Protein AF-G5GN24-F1 (afdb_monomer_lite)

Radius of gyration: 21.42 Å; chains: 1; bounding box: 50×27×65 Å

pLDDT: mean 87.38, std 12.27, range [50.84, 98.31]

Organism: NCBI:txid679201

Foldseek 3Di:
DDLVLLLQQLVCLVVVLFFPQSSCVSPVVDDPVQVCCLAPPPPLLSVQKHWPDPDPDDPVDDDDGDRGTGIHGDPNNVVSNVVSVVVVVVVVVVVVVVVVVVVVVVVVVVVVVD

Structure (mmCIF, N/CA/C/O backbone):
data_AF-G5GN24-F1
#
_entry.id   AF-G5GN24-F1
#
loop_
_atom_site.group_PDB
_atom_site.id
_atom_site.type_symbol
_atom_site.label_atom_id
_atom_site.label_alt_id
_atom_site.label_comp_id
_atom_site.label_asym_id
_atom_site.label_entity_id
_atom_site.label_seq_id
_atom_site.pdbx_PDB_ins_code
_atom_site.Cartn_x
_atom_site.Cartn_y
_atom_site.Cartn_z
_atom_site.occupancy
_atom_site.B_iso_or_equiv
_atom_site.auth_seq_id
_atom_site.auth_comp_id
_atom_site.auth_asym_id
_atom_site.auth_atom_id
_atom_site.pdbx_PDB_model_num
ATOM 1 N N . MET A 1 1 ? 11.277 7.747 0.312 1.00 88.19 1 MET A N 1
ATOM 2 C CA . MET A 1 1 ? 9.822 8.005 0.444 1.00 88.19 1 MET A CA 1
ATOM 3 C C . MET A 1 1 ? 9.474 8.157 1.919 1.00 88.19 1 MET A C 1
ATOM 5 O O . MET A 1 1 ? 10.054 7.433 2.717 1.00 88.19 1 MET A O 1
ATOM 9 N N . ASN A 1 2 ? 8.601 9.096 2.300 1.00 92.81 2 ASN A N 1
ATOM 10 C CA . ASN A 1 2 ? 8.255 9.301 3.715 1.00 92.81 2 ASN A CA 1
ATOM 11 C C . ASN A 1 2 ? 7.261 8.234 4.227 1.00 92.81 2 ASN A C 1
ATOM 13 O O . ASN A 1 2 ? 6.607 7.552 3.435 1.00 92.81 2 ASN A O 1
ATOM 17 N N . THR A 1 3 ? 7.142 8.101 5.551 1.00 93.31 3 THR A N 1
ATOM 18 C CA . THR A 1 3 ? 6.293 7.087 6.199 1.00 93.31 3 THR A CA 1
ATOM 19 C C . THR A 1 3 ? 4.816 7.217 5.831 1.00 93.31 3 THR A C 1
ATOM 21 O O . THR A 1 3 ? 4.172 6.212 5.555 1.00 93.31 3 THR A O 1
ATOM 24 N N . GLN A 1 4 ? 4.279 8.436 5.757 1.00 94.06 4 GLN A N 1
ATOM 25 C CA . GLN A 1 4 ? 2.870 8.660 5.422 1.00 94.06 4 GLN A CA 1
ATOM 26 C C . GLN A 1 4 ? 2.543 8.186 3.998 1.00 94.06 4 GLN A C 1
ATOM 28 O O . GLN A 1 4 ? 1.506 7.565 3.770 1.00 94.06 4 GLN A O 1
ATOM 33 N N . THR A 1 5 ? 3.436 8.436 3.039 1.00 96.06 5 THR A N 1
ATOM 34 C CA . THR A 1 5 ? 3.292 7.950 1.664 1.00 96.06 5 THR A CA 1
ATOM 35 C C . THR A 1 5 ? 3.401 6.425 1.610 1.00 96.06 5 THR A C 1
ATOM 37 O O . THR A 1 5 ? 2.591 5.805 0.926 1.00 96.06 5 THR A O 1
ATOM 40 N N . LYS A 1 6 ? 4.324 5.808 2.372 1.00 96.31 6 LYS A N 1
ATOM 41 C CA . LYS A 1 6 ? 4.413 4.339 2.506 1.00 96.31 6 LYS A CA 1
ATOM 42 C C . LYS A 1 6 ? 3.095 3.749 3.032 1.00 96.31 6 LYS A C 1
ATOM 44 O O . LYS A 1 6 ? 2.541 2.856 2.404 1.00 96.31 6 LYS A O 1
ATOM 49 N N . GLU A 1 7 ? 2.555 4.290 4.126 1.00 96.94 7 GLU A N 1
ATOM 50 C CA . GLU A 1 7 ? 1.284 3.850 4.729 1.00 96.94 7 GLU A CA 1
ATOM 51 C C . GLU A 1 7 ? 0.097 3.982 3.765 1.00 96.94 7 GLU A C 1
ATOM 53 O O . GLU A 1 7 ? -0.726 3.069 3.650 1.00 96.94 7 GLU A O 1
ATOM 58 N N . LYS A 1 8 ? 0.012 5.108 3.045 1.00 96.50 8 LYS A N 1
ATOM 59 C CA . LYS A 1 8 ? -1.030 5.349 2.041 1.00 96.50 8 LYS A CA 1
ATOM 60 C C . LYS A 1 8 ? -0.923 4.353 0.886 1.00 96.50 8 LYS A C 1
ATOM 62 O O . LYS A 1 8 ? -1.935 3.772 0.507 1.00 96.50 8 LYS A O 1
ATOM 67 N N . LEU A 1 9 ? 0.286 4.125 0.371 1.00 97.81 9 LEU A N 1
ATOM 68 C CA . LEU A 1 9 ? 0.550 3.178 -0.713 1.00 97.81 9 LEU A CA 1
ATOM 69 C C . LEU A 1 9 ? 0.119 1.757 -0.335 1.00 97.81 9 LEU A C 1
ATOM 71 O O . LEU A 1 9 ? -0.687 1.161 -1.047 1.00 97.81 9 LEU A O 1
ATOM 75 N N . VAL A 1 10 ? 0.581 1.236 0.809 1.00 98.06 10 VAL A N 1
ATOM 76 C CA . VAL A 1 10 ? 0.235 -0.139 1.217 1.00 98.06 10 VAL A CA 1
ATOM 77 C C . VAL A 1 10 ? -1.259 -0.295 1.507 1.00 98.06 10 VAL A C 1
ATOM 79 O O . VAL A 1 10 ? -1.839 -1.341 1.223 1.00 98.06 10 VAL A O 1
ATOM 82 N N . SER A 1 11 ? -1.911 0.758 2.011 1.00 97.69 11 SER A N 1
ATOM 83 C CA . SER A 1 11 ? -3.360 0.761 2.244 1.00 97.69 11 SER A CA 1
ATOM 84 C C . SER A 1 11 ? -4.159 0.721 0.939 1.00 97.69 11 SER A C 1
ATOM 86 O O . SER A 1 11 ? -5.168 0.022 0.866 1.00 97.69 11 SER A O 1
ATOM 88 N N . LEU A 1 12 ? -3.717 1.448 -0.094 1.00 97.81 12 LEU A N 1
ATOM 89 C CA . LEU A 1 12 ? -4.354 1.451 -1.414 1.00 97.81 12 LEU A CA 1
ATOM 90 C C . LEU A 1 12 ? -4.262 0.078 -2.077 1.00 97.81 12 LEU A C 1
ATOM 92 O O . LEU A 1 12 ? -5.298 -0.470 -2.461 1.00 97.81 12 LEU A O 1
ATOM 96 N N . VAL A 1 13 ? -3.062 -0.504 -2.118 1.00 97.44 13 VAL A N 1
ATOM 97 C CA . VAL A 1 13 ? -2.836 -1.834 -2.699 1.00 97.44 13 VAL A CA 1
ATOM 98 C C . VAL A 1 13 ? -3.675 -2.884 -1.965 1.00 97.44 13 VAL A C 1
ATOM 100 O O . VAL A 1 13 ? -4.417 -3.630 -2.598 1.00 97.44 13 VAL A O 1
ATOM 103 N N . ALA A 1 14 ? -3.681 -2.874 -0.627 1.00 97.12 14 ALA A N 1
ATOM 104 C CA . ALA A 1 14 ? -4.520 -3.778 0.168 1.00 97.12 14 ALA A CA 1
ATOM 105 C C . ALA A 1 14 ? -6.031 -3.614 -0.075 1.00 97.12 14 ALA A C 1
ATOM 107 O O . ALA A 1 14 ? -6.794 -4.559 0.120 1.00 97.12 14 ALA A O 1
ATOM 108 N N . SER A 1 15 ? -6.476 -2.421 -0.479 1.00 96.06 15 SER A N 1
ATOM 109 C CA . SER A 1 15 ? -7.879 -2.136 -0.809 1.00 96.06 15 SER A CA 1
ATOM 110 C C . SER A 1 15 ? -8.269 -2.491 -2.251 1.00 96.06 15 SER A C 1
ATOM 112 O O . SER A 1 15 ? -9.431 -2.322 -2.618 1.00 96.06 15 SER A O 1
ATOM 114 N N . GLY A 1 16 ? -7.323 -2.977 -3.064 1.00 95.06 16 GLY A N 1
ATOM 115 C CA . GLY A 1 16 ? -7.533 -3.319 -4.474 1.00 95.06 16 GLY A CA 1
ATOM 116 C C . GLY A 1 16 ? -7.285 -2.168 -5.454 1.00 95.06 16 GLY A C 1
ATOM 117 O O . GLY A 1 16 ? -7.611 -2.294 -6.629 1.00 95.06 16 GLY A O 1
ATOM 118 N N . THR A 1 17 ? -6.719 -1.050 -4.990 1.00 96.75 17 THR A N 1
ATOM 119 C CA . THR A 1 17 ? -6.183 0.011 -5.859 1.00 96.75 17 THR A CA 1
ATOM 120 C C . THR A 1 17 ? -4.730 -0.341 -6.160 1.00 96.75 17 THR A C 1
ATOM 122 O O . THR A 1 17 ? -3.813 0.186 -5.528 1.00 96.75 17 THR A O 1
ATOM 125 N N . ASP A 1 18 ? -4.542 -1.325 -7.035 1.00 96.00 18 ASP A N 1
ATOM 126 C CA . ASP A 1 18 ? -3.286 -2.060 -7.171 1.00 96.00 18 ASP A CA 1
ATOM 127 C C . ASP A 1 18 ? -2.638 -1.961 -8.555 1.00 96.00 18 ASP A C 1
ATOM 129 O O . ASP A 1 18 ? -1.591 -2.569 -8.761 1.00 96.00 18 ASP A O 1
ATOM 133 N N . THR A 1 19 ? -3.207 -1.178 -9.480 1.00 96.38 19 THR A N 1
ATOM 134 C CA . THR A 1 19 ? -2.563 -0.878 -10.767 1.00 96.38 19 THR A CA 1
ATOM 135 C C . THR A 1 19 ? -1.703 0.384 -10.696 1.00 96.38 19 THR A C 1
ATOM 137 O O . THR A 1 19 ? -2.000 1.312 -9.937 1.00 96.38 19 THR A O 1
ATOM 140 N N . TYR A 1 20 ? -0.664 0.463 -11.529 1.00 95.44 20 TYR A N 1
ATOM 141 C CA . TYR A 1 20 ? 0.222 1.627 -11.620 1.00 95.44 20 TYR A CA 1
ATOM 142 C C . TYR A 1 20 ? -0.542 2.937 -11.835 1.00 95.44 20 TYR A C 1
ATOM 144 O O . TYR A 1 20 ? -0.363 3.901 -11.085 1.00 95.44 20 TYR A O 1
ATOM 152 N N . GLU A 1 21 ? -1.450 2.966 -12.814 1.00 95.81 21 GLU A N 1
ATOM 153 C CA . GLU A 1 21 ? -2.227 4.169 -13.115 1.00 95.81 21 GLU A CA 1
ATOM 154 C C . GLU A 1 21 ? -3.117 4.583 -11.936 1.00 95.81 21 GLU A C 1
ATOM 156 O O . GLU A 1 21 ? -3.210 5.767 -11.598 1.00 95.81 21 GLU A O 1
ATOM 161 N N . GLN A 1 22 ? -3.768 3.618 -11.285 1.00 97.25 22 GLN A N 1
ATOM 162 C CA . GLN A 1 22 ? -4.622 3.888 -10.134 1.00 97.25 22 GLN A CA 1
ATOM 163 C C . GLN A 1 22 ? -3.822 4.440 -8.949 1.00 97.25 22 GLN A C 1
ATOM 165 O O . GLN A 1 22 ? -4.255 5.405 -8.312 1.00 97.25 22 GLN A O 1
ATOM 170 N N . ILE A 1 23 ? -2.645 3.868 -8.683 1.00 97.00 23 ILE A N 1
ATOM 171 C CA . ILE A 1 23 ? -1.742 4.307 -7.618 1.00 97.00 23 ILE A CA 1
ATOM 172 C C . ILE A 1 23 ? -1.277 5.746 -7.871 1.00 97.00 23 ILE A C 1
ATOM 174 O O . ILE A 1 23 ? -1.392 6.577 -6.969 1.00 97.00 23 ILE A O 1
ATOM 178 N N . LEU A 1 24 ? -0.823 6.078 -9.085 1.00 95.88 24 LEU A N 1
ATOM 179 C CA . LEU A 1 24 ? -0.389 7.440 -9.420 1.00 95.88 24 LEU A CA 1
ATOM 180 C C . LEU A 1 24 ? -1.529 8.459 -9.343 1.00 95.88 24 LEU A C 1
ATOM 182 O O . LEU A 1 24 ? -1.339 9.571 -8.852 1.00 95.88 24 LEU A O 1
ATOM 186 N N . ARG A 1 25 ? -2.740 8.086 -9.773 1.00 96.38 25 ARG A N 1
ATOM 187 C CA . ARG A 1 25 ? -3.922 8.950 -9.620 1.00 96.38 25 ARG A CA 1
ATOM 188 C C . ARG A 1 25 ? -4.253 9.208 -8.147 1.00 96.38 25 ARG A C 1
ATOM 190 O O . ARG A 1 25 ? -4.683 10.307 -7.803 1.00 96.38 25 ARG A O 1
ATOM 197 N N . ALA A 1 26 ? -4.066 8.215 -7.279 1.00 96.88 26 ALA A N 1
ATOM 198 C CA . ALA A 1 26 ? -4.357 8.322 -5.851 1.00 96.88 26 ALA A CA 1
ATOM 199 C C . ALA A 1 26 ? -3.237 9.007 -5.044 1.00 96.88 26 ALA A C 1
ATOM 201 O O . ALA A 1 26 ? -3.507 9.607 -3.995 1.00 96.88 26 ALA A O 1
ATOM 202 N N . ILE A 1 27 ? -1.989 8.935 -5.514 1.00 96.31 27 ILE A N 1
ATOM 203 C CA . ILE A 1 27 ? -0.804 9.560 -4.915 1.00 96.31 27 ILE A CA 1
ATOM 204 C C . ILE A 1 27 ? -0.041 10.348 -5.998 1.00 96.31 27 ILE A C 1
ATOM 206 O O . ILE A 1 27 ? 0.998 9.886 -6.465 1.00 96.31 27 ILE A O 1
ATOM 210 N N . PRO A 1 28 ? -0.526 11.538 -6.406 1.00 93.31 28 PRO A N 1
ATOM 211 C CA . PRO A 1 28 ? 0.092 12.320 -7.484 1.00 93.31 28 PRO A CA 1
ATOM 212 C C . PRO A 1 28 ? 1.549 12.727 -7.222 1.00 93.31 28 PRO A C 1
ATOM 214 O O . PRO A 1 28 ? 2.292 13.021 -8.151 1.00 93.31 28 PRO A O 1
ATOM 217 N N . GLU A 1 29 ? 1.959 12.774 -5.954 1.00 92.94 29 GLU A N 1
ATOM 218 C CA . GLU A 1 29 ? 3.328 13.057 -5.528 1.00 92.94 29 GLU A CA 1
ATOM 219 C C . GLU A 1 29 ? 4.280 11.849 -5.626 1.00 92.94 29 GLU A C 1
ATOM 221 O O . GLU A 1 29 ? 5.489 12.005 -5.430 1.00 92.94 29 GLU A O 1
ATOM 226 N N . LEU A 1 30 ? 3.761 10.645 -5.890 1.00 94.38 30 LEU A N 1
ATOM 227 C CA . LEU A 1 30 ? 4.568 9.439 -6.037 1.00 94.38 30 LEU A CA 1
ATOM 228 C C . LEU A 1 30 ? 5.220 9.416 -7.419 1.00 94.38 30 LEU A C 1
ATOM 230 O O . LEU A 1 30 ? 4.543 9.453 -8.441 1.00 94.38 30 LEU A O 1
ATOM 234 N N . THR A 1 31 ? 6.545 9.325 -7.451 1.00 93.56 31 THR A N 1
ATOM 235 C CA . THR A 1 31 ? 7.290 9.194 -8.705 1.00 93.56 31 THR A CA 1
ATOM 236 C C . THR A 1 31 ? 7.449 7.729 -9.095 1.00 93.56 31 THR A C 1
ATOM 238 O O . THR A 1 31 ? 7.536 6.853 -8.230 1.00 93.56 31 THR A O 1
ATOM 241 N N . GLU A 1 32 ? 7.573 7.473 -10.397 1.00 92.62 32 GLU A N 1
ATOM 242 C CA . GLU A 1 32 ? 7.906 6.153 -10.944 1.00 92.62 32 GLU A CA 1
ATOM 243 C C . GLU A 1 32 ? 9.148 5.558 -10.270 1.00 92.62 32 GLU A C 1
ATOM 245 O O . GLU A 1 32 ? 9.102 4.439 -9.774 1.00 92.62 32 GLU A O 1
ATOM 250 N N . ASN A 1 33 ? 10.213 6.350 -10.116 1.00 92.31 33 ASN A N 1
ATOM 251 C CA . ASN A 1 33 ? 11.438 5.926 -9.435 1.00 92.31 33 ASN A CA 1
ATOM 252 C C . ASN A 1 33 ? 11.211 5.513 -7.974 1.00 92.31 33 ASN A C 1
ATOM 254 O O . ASN A 1 33 ? 11.841 4.574 -7.488 1.00 92.31 33 ASN A O 1
ATOM 258 N N . ALA A 1 34 ? 10.326 6.206 -7.251 1.00 94.12 34 ALA A N 1
ATOM 259 C CA . ALA A 1 34 ? 10.010 5.844 -5.874 1.00 94.12 34 ALA A CA 1
ATOM 260 C C . ALA A 1 34 ? 9.233 4.524 -5.808 1.00 94.12 34 ALA A C 1
ATOM 262 O O . ALA A 1 34 ? 9.528 3.696 -4.945 1.00 94.12 34 ALA A O 1
ATOM 263 N N . LEU A 1 35 ? 8.277 4.320 -6.721 1.00 94.88 35 LEU A N 1
ATOM 264 C CA . LEU A 1 35 ? 7.526 3.070 -6.823 1.00 94.88 35 LEU A CA 1
ATOM 265 C C . LEU A 1 35 ? 8.427 1.909 -7.269 1.00 94.88 35 LEU A C 1
ATOM 267 O O . LEU A 1 35 ? 8.369 0.825 -6.693 1.00 94.88 35 LEU A O 1
ATOM 271 N N . TYR A 1 36 ? 9.315 2.158 -8.231 1.00 93.06 36 TYR A N 1
ATOM 272 C CA . TYR A 1 36 ? 10.309 1.203 -8.703 1.00 93.06 36 TYR A CA 1
ATOM 273 C C . TYR A 1 36 ? 11.212 0.744 -7.564 1.00 93.06 36 TYR A C 1
ATOM 275 O O . TYR A 1 36 ? 11.372 -0.457 -7.354 1.00 93.06 36 TYR A O 1
ATOM 283 N N . TYR A 1 37 ? 11.735 1.691 -6.781 1.00 93.38 37 TYR A N 1
ATOM 284 C CA . TYR A 1 37 ? 12.577 1.394 -5.629 1.00 93.38 37 TYR A CA 1
ATOM 285 C C . TYR A 1 37 ? 11.873 0.469 -4.630 1.00 93.38 37 TYR A C 1
ATOM 287 O O . TYR A 1 37 ? 12.424 -0.564 -4.274 1.00 93.38 37 TYR A O 1
ATOM 295 N N . VAL A 1 38 ? 10.636 0.773 -4.222 1.00 95.69 38 VAL A N 1
ATOM 296 C CA . VAL A 1 38 ? 9.921 -0.069 -3.240 1.00 95.69 38 VAL A CA 1
ATOM 297 C C . VAL A 1 38 ? 9.387 -1.387 -3.805 1.00 95.69 38 VAL A C 1
ATOM 299 O O . VAL A 1 38 ? 8.894 -2.208 -3.037 1.00 95.69 38 VAL A O 1
ATOM 302 N N . THR A 1 39 ? 9.478 -1.595 -5.118 1.00 94.06 39 THR A N 1
ATOM 303 C CA . THR A 1 39 ? 9.084 -2.848 -5.781 1.00 94.06 39 THR A CA 1
ATOM 304 C C . THR A 1 39 ? 10.291 -3.754 -6.036 1.00 94.06 39 THR A C 1
ATOM 306 O O . THR A 1 39 ? 10.203 -4.969 -5.903 1.00 94.06 39 THR A O 1
ATOM 309 N N . HIS A 1 40 ? 11.444 -3.168 -6.372 1.00 91.06 40 HIS A N 1
ATOM 310 C CA . HIS A 1 40 ? 12.625 -3.901 -6.841 1.00 91.06 40 HIS A CA 1
ATOM 311 C C . HIS A 1 40 ? 13.856 -3.748 -5.935 1.00 91.06 40 HIS A C 1
ATOM 313 O O . HIS A 1 40 ? 14.942 -4.200 -6.296 1.00 91.06 40 HIS A O 1
ATOM 319 N N . SER A 1 41 ? 13.724 -3.111 -4.766 1.00 90.12 41 SER A N 1
ATOM 320 C CA . SER A 1 41 ? 14.818 -3.000 -3.796 1.00 90.12 41 SER A CA 1
ATOM 321 C C . SER A 1 41 ? 15.353 -4.380 -3.396 1.00 90.12 41 SER A C 1
ATOM 323 O O . SER A 1 41 ? 14.598 -5.310 -3.111 1.00 90.12 41 SER A O 1
ATOM 325 N N . HIS A 1 42 ? 16.679 -4.492 -3.315 1.00 89.19 42 HIS A N 1
ATOM 326 C CA . HIS A 1 42 ? 17.359 -5.663 -2.753 1.00 89.19 42 HIS A CA 1
ATOM 327 C C . HIS A 1 42 ? 17.345 -5.688 -1.218 1.00 89.19 42 HIS A C 1
ATOM 329 O O . HIS A 1 42 ? 17.719 -6.693 -0.621 1.00 89.19 42 HIS A O 1
ATOM 335 N N . LEU A 1 43 ? 16.958 -4.582 -0.579 1.00 91.31 43 LEU A N 1
ATOM 336 C CA . LEU A 1 43 ? 16.779 -4.502 0.866 1.00 91.31 43 LEU A CA 1
ATOM 337 C C . LEU A 1 43 ? 15.342 -4.908 1.187 1.00 91.31 43 LEU A C 1
ATOM 339 O O . LEU A 1 43 ? 14.419 -4.159 0.863 1.00 91.31 43 LEU A O 1
ATOM 343 N N . ASP A 1 44 ? 15.161 -6.067 1.823 1.00 89.38 44 ASP A N 1
ATOM 344 C CA . ASP A 1 44 ? 13.831 -6.617 2.126 1.00 89.38 44 ASP A CA 1
ATOM 345 C C . ASP A 1 44 ? 12.973 -5.650 2.964 1.00 89.38 44 ASP A C 1
ATOM 347 O O . ASP A 1 44 ? 11.776 -5.534 2.737 1.00 89.38 44 ASP A O 1
ATOM 351 N N . GLU A 1 45 ? 13.583 -4.873 3.865 1.00 90.44 45 GLU A N 1
ATOM 352 C CA . GLU A 1 45 ? 12.897 -3.854 4.681 1.00 90.44 45 GLU A CA 1
ATOM 353 C C . GLU A 1 45 ? 12.346 -2.660 3.873 1.00 90.44 45 GLU A C 1
ATOM 355 O O . GLU A 1 45 ? 11.427 -1.966 4.312 1.00 90.44 45 GLU A O 1
ATOM 360 N N . GLU A 1 46 ? 12.891 -2.417 2.680 1.00 91.81 46 GLU A N 1
ATOM 361 C CA . GLU A 1 46 ? 12.452 -1.352 1.772 1.00 91.81 46 GLU A CA 1
ATOM 362 C C . GLU A 1 46 ? 11.581 -1.880 0.623 1.00 91.81 46 GLU A C 1
ATOM 364 O O . GLU A 1 46 ? 10.913 -1.086 -0.047 1.00 91.81 46 GLU A O 1
ATOM 369 N N . ARG A 1 47 ? 11.561 -3.201 0.392 1.00 95.69 47 ARG A N 1
ATOM 370 C CA . ARG A 1 47 ? 10.726 -3.837 -0.630 1.00 95.69 47 ARG A CA 1
ATOM 371 C C . ARG A 1 47 ? 9.310 -4.014 -0.090 1.00 95.69 47 ARG A C 1
ATOM 373 O O . ARG A 1 47 ? 8.983 -4.975 0.594 1.00 95.69 47 ARG A O 1
ATOM 380 N N . LEU A 1 48 ? 8.464 -3.030 -0.367 1.00 97.50 48 LEU A N 1
ATOM 381 C CA . LEU A 1 48 ? 7.082 -3.001 0.112 1.00 97.50 48 LEU A CA 1
ATOM 382 C C . LEU A 1 48 ? 6.133 -3.766 -0.805 1.00 97.50 48 LEU A C 1
ATOM 384 O O . LEU A 1 48 ? 5.096 -4.244 -0.345 1.00 97.50 48 LEU A O 1
ATOM 388 N N . LEU A 1 49 ? 6.455 -3.824 -2.096 1.00 96.75 49 LEU A N 1
ATOM 389 C CA . LEU A 1 49 ? 5.590 -4.359 -3.136 1.00 96.75 49 LEU A CA 1
ATOM 390 C C . LEU A 1 49 ? 6.310 -5.433 -3.948 1.00 96.75 49 LEU A C 1
ATOM 392 O O . LEU A 1 49 ? 7.530 -5.419 -4.073 1.00 96.75 49 LEU A O 1
ATOM 396 N N . SER A 1 50 ? 5.526 -6.316 -4.552 1.00 94.12 50 SER A N 1
ATOM 397 C CA . SER A 1 50 ? 5.949 -7.212 -5.626 1.00 94.12 50 SER A CA 1
ATOM 398 C C . SER A 1 50 ? 5.073 -6.973 -6.850 1.00 94.12 50 SER A C 1
ATOM 400 O O . SER A 1 50 ? 3.866 -6.769 -6.725 1.00 94.12 50 SER A O 1
ATOM 402 N N . GLN A 1 51 ? 5.666 -6.974 -8.042 1.00 92.00 51 GLN A N 1
ATOM 403 C CA . GLN A 1 51 ? 4.912 -6.855 -9.288 1.00 92.00 51 GLN A CA 1
ATOM 404 C C . GLN A 1 51 ? 4.321 -8.221 -9.668 1.00 92.00 51 GLN A C 1
ATOM 406 O O . GLN A 1 51 ? 5.038 -9.216 -9.741 1.00 92.00 51 GLN A O 1
ATOM 411 N N . ILE A 1 52 ? 3.012 -8.265 -9.925 1.00 90.06 52 ILE A N 1
ATOM 412 C CA . ILE A 1 52 ? 2.293 -9.487 -10.326 1.00 90.06 52 ILE A CA 1
ATOM 413 C C . ILE A 1 52 ? 2.516 -9.771 -11.817 1.00 90.06 52 ILE A C 1
ATOM 415 O O . ILE A 1 52 ? 2.601 -10.924 -12.247 1.00 90.06 52 ILE A O 1
ATOM 419 N N . THR A 1 53 ? 2.582 -8.715 -12.631 1.00 76.81 53 THR A N 1
ATOM 420 C CA . THR A 1 53 ? 2.814 -8.841 -14.072 1.00 76.81 53 THR A CA 1
ATOM 421 C C . THR A 1 53 ? 4.249 -9.315 -14.324 1.00 76.81 53 THR A C 1
ATOM 423 O O . THR A 1 53 ? 5.178 -8.709 -13.791 1.00 76.81 53 THR A O 1
ATOM 426 N N . PRO A 1 54 ? 4.476 -10.353 -15.154 1.00 64.75 54 PRO A N 1
ATOM 427 C CA . PRO A 1 54 ? 5.827 -10.776 -15.492 1.00 64.75 54 PRO A CA 1
ATOM 428 C C . PRO A 1 54 ? 6.583 -9.630 -16.167 1.00 64.75 54 PRO A C 1
ATOM 430 O O . PRO A 1 54 ? 6.133 -9.085 -17.179 1.00 64.75 54 PRO A O 1
ATOM 433 N N . THR A 1 55 ? 7.740 -9.291 -15.605 1.00 62.62 55 THR A N 1
ATOM 434 C CA . THR A 1 55 ? 8.661 -8.283 -16.124 1.00 62.62 55 THR A CA 1
ATOM 435 C C . THR A 1 55 ? 9.049 -8.639 -17.559 1.00 62.62 55 THR A C 1
ATOM 437 O O . THR A 1 55 ? 9.682 -9.660 -17.822 1.00 62.62 55 THR A O 1
ATOM 440 N N . ARG A 1 56 ? 8.660 -7.791 -18.517 1.00 61.53 56 ARG A N 1
ATOM 441 C CA . ARG A 1 56 ? 9.028 -7.918 -19.939 1.00 61.53 56 ARG A CA 1
ATOM 442 C C . ARG A 1 56 ? 10.245 -7.059 -20.285 1.00 61.53 56 ARG A C 1
ATOM 444 O O . ARG A 1 56 ? 10.299 -6.505 -21.377 1.00 61.53 56 ARG A O 1
ATOM 451 N N . TYR A 1 57 ? 11.181 -6.890 -19.356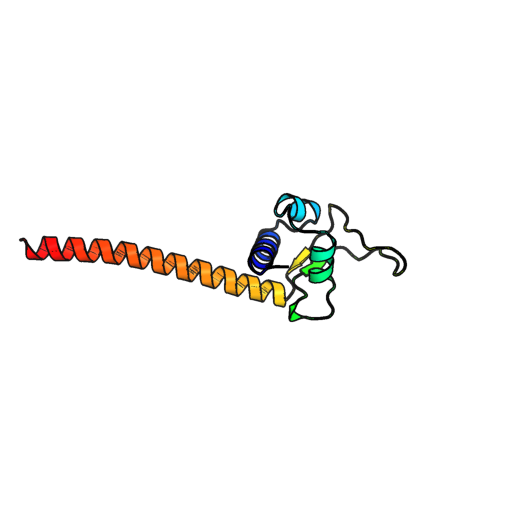 1.00 62.28 57 TYR A N 1
ATOM 452 C CA . TYR A 1 57 ? 12.222 -5.873 -19.500 1.00 62.28 57 TYR A CA 1
ATOM 453 C C . TYR A 1 57 ? 13.575 -6.484 -19.841 1.00 62.28 57 TYR A C 1
ATOM 455 O O . TYR A 1 57 ? 14.018 -7.456 -19.225 1.00 62.28 57 TYR A O 1
ATOM 463 N N . SER A 1 58 ? 14.220 -5.887 -20.842 1.00 59.50 58 SER A N 1
ATOM 464 C CA . SER A 1 58 ? 15.636 -6.084 -21.118 1.00 59.50 58 SER A CA 1
ATOM 465 C C . SER A 1 58 ? 16.451 -5.311 -20.071 1.00 59.50 58 SER A C 1
ATOM 467 O O . SER A 1 58 ? 16.104 -4.166 -19.789 1.00 59.50 58 SER A O 1
ATOM 469 N N . PRO A 1 59 ? 17.545 -5.867 -19.519 1.00 60.50 59 PRO A N 1
ATOM 470 C CA . PRO A 1 59 ? 18.421 -5.167 -18.571 1.00 60.50 59 PRO A CA 1
ATOM 471 C C . PRO A 1 59 ? 19.039 -3.861 -19.101 1.00 60.50 59 PRO A C 1
ATOM 473 O O . PRO A 1 59 ? 19.640 -3.116 -18.333 1.00 60.50 59 PRO A O 1
ATOM 476 N N . GLU A 1 60 ? 18.953 -3.621 -20.411 1.00 66.88 60 GLU A N 1
ATOM 477 C CA . GLU A 1 60 ? 19.572 -2.487 -21.103 1.00 66.88 60 GLU A CA 1
ATOM 478 C C . GLU A 1 60 ? 18.654 -1.255 -21.221 1.00 66.88 60 GLU A C 1
ATOM 480 O O . GLU A 1 60 ? 19.130 -0.185 -21.598 1.00 66.88 60 GLU A O 1
ATOM 485 N N . GLU A 1 61 ? 17.362 -1.375 -20.895 1.00 69.56 61 GLU A N 1
ATOM 486 C CA . GLU A 1 61 ? 16.383 -0.283 -21.001 1.00 69.56 61 GLU A CA 1
ATOM 487 C C . GLU A 1 61 ? 16.035 0.309 -19.626 1.00 69.56 61 GLU A C 1
ATOM 489 O O . GLU A 1 61 ? 15.974 -0.400 -18.618 1.00 69.56 61 GLU A O 1
ATOM 494 N N . GLU A 1 62 ? 15.795 1.625 -19.579 1.00 74.56 62 GLU A N 1
ATOM 495 C CA . GLU A 1 62 ? 15.248 2.286 -18.389 1.00 74.56 62 GLU A CA 1
ATOM 496 C C . GLU A 1 62 ? 13.849 1.716 -18.106 1.00 74.56 62 GLU A C 1
ATOM 498 O O . GLU A 1 62 ? 13.013 1.600 -19.0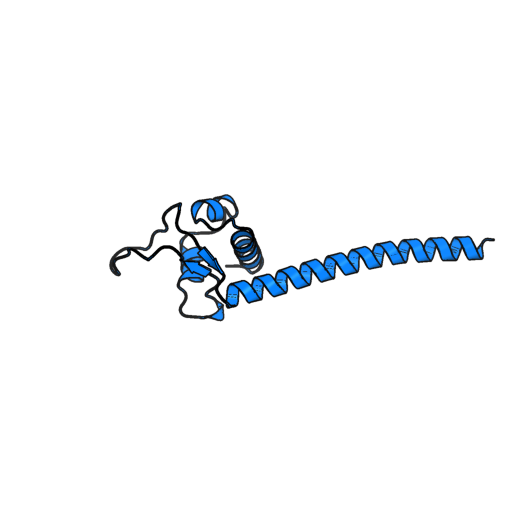05 1.00 74.56 62 GLU A O 1
ATOM 503 N N . HIS A 1 63 ? 13.615 1.277 -16.869 1.00 80.88 63 HIS A N 1
ATOM 504 C CA . HIS A 1 63 ? 12.373 0.601 -16.518 1.00 80.88 63 HIS A CA 1
ATOM 505 C C . HIS A 1 63 ? 11.204 1.585 -16.499 1.00 80.88 63 HIS A C 1
ATOM 507 O O . HIS A 1 63 ? 11.263 2.598 -15.802 1.00 80.88 63 HIS A O 1
ATOM 513 N N . HIS A 1 64 ? 10.119 1.219 -17.183 1.00 88.44 64 HIS A N 1
ATOM 514 C CA . HIS A 1 64 ? 8.867 1.961 -17.160 1.00 88.44 64 HIS A CA 1
ATOM 515 C C . HIS A 1 64 ? 7.688 1.046 -16.862 1.00 88.44 64 HIS A C 1
ATOM 517 O O . HIS A 1 64 ? 7.505 0.049 -17.554 1.00 88.44 64 HIS A O 1
ATOM 523 N N . PHE A 1 65 ? 6.859 1.406 -15.886 1.00 89.81 65 PHE A N 1
ATOM 524 C CA . PHE A 1 65 ? 5.628 0.684 -15.594 1.00 89.81 65 PHE A CA 1
ATOM 525 C C . PHE A 1 65 ? 4.553 0.976 -16.643 1.00 89.81 65 PHE A C 1
ATOM 527 O O . PHE A 1 65 ? 4.319 2.119 -17.049 1.00 89.81 65 PHE A O 1
ATOM 534 N N . LEU A 1 66 ? 3.834 -0.068 -17.045 1.00 91.75 66 LEU A N 1
ATOM 535 C CA . LEU A 1 66 ? 2.627 0.062 -17.849 1.00 91.75 66 LEU A CA 1
ATOM 536 C C . LEU A 1 66 ? 1.438 0.455 -16.956 1.00 91.75 66 LEU A C 1
ATOM 538 O O . LEU A 1 66 ? 1.388 0.052 -15.796 1.00 91.75 66 LEU A O 1
ATOM 542 N N . PRO A 1 67 ? 0.432 1.185 -17.475 1.00 93.19 67 PRO A N 1
ATOM 543 C CA . PRO A 1 67 ? -0.746 1.602 -16.699 1.00 93.19 67 PRO A CA 1
ATOM 544 C C . PRO A 1 67 ? -1.454 0.468 -15.937 1.00 93.19 67 PRO A C 1
ATOM 546 O O . PRO A 1 67 ? -1.926 0.673 -14.816 1.00 93.19 67 PRO A O 1
ATOM 549 N N . ASP A 1 68 ? -1.478 -0.722 -16.541 1.00 92.88 68 ASP A N 1
ATOM 550 C CA . ASP A 1 68 ? -2.137 -1.925 -16.025 1.00 92.88 68 ASP A CA 1
ATOM 551 C C . ASP A 1 68 ? -1.198 -2.836 -15.215 1.00 92.88 68 ASP A C 1
ATOM 553 O O . ASP A 1 68 ? -1.605 -3.929 -14.818 1.00 92.88 68 ASP A O 1
ATOM 557 N N . ASP A 1 69 ? 0.052 -2.427 -14.968 1.00 92.88 69 ASP A N 1
ATOM 558 C CA . ASP A 1 69 ? 0.956 -3.193 -14.112 1.00 92.88 69 ASP A CA 1
ATOM 559 C C . ASP A 1 69 ? 0.404 -3.255 -12.693 1.00 92.88 69 ASP A C 1
ATOM 561 O O . ASP A 1 69 ? 0.095 -2.225 -12.091 1.00 92.88 69 ASP A O 1
ATOM 565 N N . ARG A 1 70 ? 0.254 -4.482 -12.184 1.00 95.56 70 ARG A N 1
ATOM 566 C CA . ARG A 1 70 ? -0.351 -4.748 -10.879 1.00 95.56 70 ARG A CA 1
ATOM 567 C C . ARG A 1 70 ? 0.690 -5.075 -9.831 1.00 95.56 70 ARG A C 1
ATOM 569 O O . ARG A 1 70 ? 1.675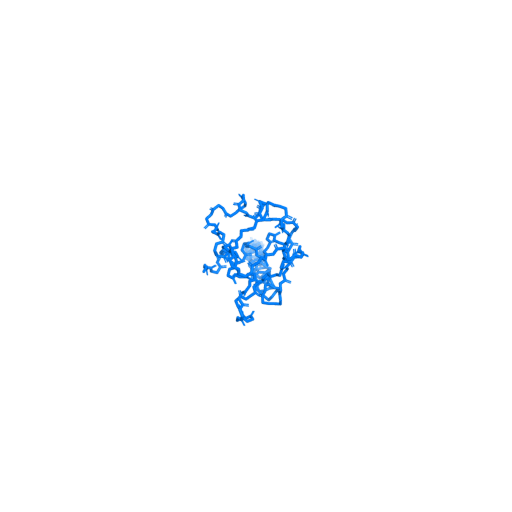 -5.759 -10.118 1.00 95.56 70 ARG A O 1
ATOM 576 N N . PHE A 1 71 ? 0.403 -4.656 -8.609 1.00 95.94 71 PHE A N 1
ATOM 577 C CA . PHE A 1 71 ? 1.266 -4.844 -7.455 1.00 95.94 71 PHE A CA 1
ATOM 578 C C . PHE A 1 71 ? 0.537 -5.594 -6.345 1.00 95.94 71 PHE A C 1
ATOM 580 O O . PHE A 1 71 ? -0.652 -5.405 -6.118 1.00 95.94 71 PHE A O 1
ATOM 587 N N . GLU A 1 72 ? 1.272 -6.407 -5.606 1.00 97.12 72 GLU A N 1
ATOM 588 C CA . GLU A 1 72 ? 0.828 -6.978 -4.340 1.00 97.12 72 GLU A CA 1
ATOM 589 C C . GLU A 1 72 ? 1.774 -6.572 -3.216 1.00 97.12 72 GLU A C 1
ATOM 591 O O . GLU A 1 72 ? 2.895 -6.123 -3.458 1.00 97.12 72 GLU A O 1
ATOM 596 N N . LEU A 1 73 ? 1.311 -6.693 -1.973 1.00 97.88 73 LEU A N 1
ATOM 597 C CA . LEU A 1 73 ? 2.151 -6.399 -0.819 1.00 97.88 73 LEU A CA 1
ATOM 598 C C . LEU A 1 73 ? 3.179 -7.507 -0.617 1.00 97.88 73 LEU A C 1
ATOM 600 O O . LEU A 1 73 ? 2.812 -8.673 -0.456 1.00 97.88 73 LEU A O 1
ATOM 604 N N . ASP A 1 74 ? 4.441 -7.109 -0.516 1.00 96.88 74 ASP A N 1
ATOM 605 C CA . ASP A 1 74 ? 5.475 -7.960 0.057 1.00 96.88 74 ASP A CA 1
ATOM 606 C C . ASP A 1 74 ? 5.418 -7.902 1.597 1.00 96.88 74 ASP A C 1
ATOM 608 O O . ASP A 1 74 ? 4.642 -7.139 2.186 1.00 96.88 74 ASP A O 1
ATOM 612 N N . ASP A 1 75 ? 6.214 -8.720 2.275 1.00 96.94 75 ASP A N 1
ATOM 613 C CA . ASP A 1 75 ? 6.168 -8.894 3.725 1.00 96.94 75 ASP A CA 1
ATOM 614 C C . ASP A 1 75 ? 6.429 -7.592 4.494 1.00 96.94 75 ASP A C 1
ATOM 616 O O . ASP A 1 75 ? 5.677 -7.280 5.421 1.00 96.94 75 ASP A O 1
ATOM 620 N N . ALA A 1 76 ? 7.386 -6.761 4.063 1.00 96.81 76 ALA A N 1
ATOM 621 C CA . ALA A 1 76 ? 7.589 -5.440 4.667 1.00 96.81 76 ALA A CA 1
ATOM 622 C C . ALA A 1 76 ? 6.383 -4.507 4.443 1.00 96.81 76 ALA A C 1
ATOM 624 O O . ALA A 1 76 ? 6.003 -3.736 5.326 1.00 96.81 76 ALA A O 1
ATOM 625 N N . GLY A 1 77 ? 5.717 -4.604 3.288 1.00 97.50 77 GLY A N 1
ATOM 626 C CA . GLY A 1 77 ? 4.479 -3.872 3.018 1.00 97.50 77 GLY A CA 1
ATOM 627 C C . GLY A 1 77 ? 3.325 -4.305 3.929 1.00 97.50 77 GLY A C 1
ATOM 628 O O . GLY A 1 77 ? 2.589 -3.457 4.443 1.00 97.50 77 GLY A O 1
ATOM 629 N N . LYS A 1 78 ? 3.188 -5.615 4.175 1.00 98.31 78 LYS A N 1
ATOM 630 C CA . LYS A 1 78 ? 2.191 -6.180 5.102 1.00 98.31 78 LYS A CA 1
ATOM 631 C C . LYS A 1 78 ? 2.445 -5.737 6.541 1.00 98.31 78 LYS A C 1
ATOM 633 O O . LYS A 1 78 ? 1.485 -5.420 7.242 1.00 98.31 78 LYS A O 1
ATOM 638 N N . ASP A 1 79 ? 3.704 -5.669 6.963 1.00 97.94 79 ASP A N 1
ATOM 639 C CA . ASP A 1 79 ? 4.082 -5.221 8.306 1.00 97.94 79 ASP A CA 1
ATOM 640 C C . ASP A 1 79 ? 3.721 -3.743 8.542 1.00 97.94 79 ASP A C 1
ATOM 642 O O . ASP A 1 79 ? 3.038 -3.396 9.513 1.00 97.94 79 ASP A O 1
ATOM 646 N N . ILE A 1 80 ? 4.047 -2.865 7.582 1.00 97.25 80 ILE A N 1
ATOM 647 C CA . ILE A 1 80 ? 3.629 -1.454 7.628 1.00 97.25 80 ILE A CA 1
ATOM 648 C C . ILE A 1 80 ? 2.103 -1.341 7.689 1.00 97.25 80 ILE A C 1
ATOM 650 O O . ILE A 1 80 ? 1.573 -0.557 8.485 1.00 97.25 80 ILE A O 1
ATOM 654 N N . LEU A 1 81 ? 1.387 -2.113 6.865 1.00 97.69 81 LEU A N 1
ATOM 655 C CA . LEU A 1 81 ? -0.073 -2.110 6.859 1.00 97.69 81 LEU A CA 1
ATOM 656 C C . LEU A 1 81 ? -0.636 -2.532 8.221 1.00 97.69 81 LEU A C 1
ATOM 658 O O . LEU A 1 81 ? -1.530 -1.859 8.741 1.00 97.69 81 LEU A O 1
ATOM 662 N N . TYR A 1 82 ? -0.103 -3.604 8.809 1.00 97.50 82 TYR A N 1
ATOM 663 C CA . TYR A 1 82 ? -0.510 -4.097 10.121 1.00 97.50 82 TYR A CA 1
ATOM 664 C C . TYR A 1 82 ? -0.353 -3.009 11.192 1.00 97.50 82 TYR A C 1
ATOM 666 O O . TYR A 1 82 ? -1.324 -2.645 11.861 1.00 97.50 82 TYR A O 1
ATOM 674 N N . HIS A 1 83 ? 0.830 -2.401 11.291 1.00 95.94 83 HIS A N 1
ATOM 675 C CA . HIS A 1 83 ? 1.102 -1.351 12.274 1.00 95.94 83 HIS A CA 1
ATOM 676 C C . HIS A 1 83 ? 0.303 -0.065 12.034 1.00 95.94 83 HIS A C 1
ATOM 678 O O . HIS A 1 83 ? -0.037 0.663 12.976 1.00 95.94 83 HIS A O 1
ATOM 684 N N . TYR A 1 84 ? -0.007 0.259 10.780 1.00 95.56 84 TYR A N 1
ATOM 685 C CA . TYR A 1 84 ? -0.899 1.368 10.452 1.00 95.56 84 TYR A CA 1
ATOM 686 C C . TYR A 1 84 ? -2.334 1.098 10.922 1.00 95.56 84 TYR A C 1
ATOM 688 O O . TYR A 1 84 ? -2.932 1.929 11.613 1.00 95.56 84 TYR A O 1
ATOM 696 N N . GLN A 1 85 ? -2.872 -0.083 10.617 1.00 94.81 85 GLN A N 1
ATOM 697 C CA . GLN A 1 85 ? -4.215 -0.490 11.031 1.00 94.81 85 GLN A CA 1
ATOM 698 C C . GLN A 1 85 ? -4.342 -0.592 12.555 1.00 94.81 85 GLN A C 1
ATOM 700 O O . GLN A 1 85 ? -5.355 -0.173 13.122 1.00 94.81 85 GLN A O 1
ATOM 705 N N . GLU A 1 86 ? -3.308 -1.085 13.233 1.00 94.75 86 GLU A N 1
ATOM 706 C CA . GLU A 1 86 ? -3.247 -1.151 14.691 1.00 94.75 86 GLU A CA 1
ATOM 707 C C . GLU A 1 86 ? -3.309 0.246 15.324 1.00 94.75 86 GLU A C 1
ATOM 709 O O . GLU A 1 86 ? -4.127 0.487 16.218 1.00 94.75 86 GLU A O 1
ATOM 714 N N . ARG A 1 87 ? -2.532 1.213 14.812 1.00 93.50 87 ARG A N 1
ATOM 715 C CA . ARG A 1 87 ? -2.601 2.613 15.268 1.00 93.50 87 ARG A CA 1
ATOM 716 C C . ARG A 1 87 ? -3.984 3.219 15.052 1.00 93.5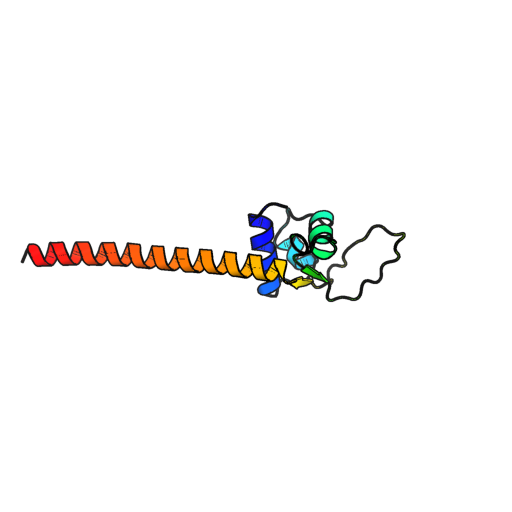0 87 ARG A C 1
ATOM 718 O O . ARG A 1 87 ? -4.518 3.840 15.971 1.00 93.50 87 ARG A O 1
ATOM 725 N N . GLN A 1 88 ? -4.589 3.000 13.887 1.00 91.12 88 GLN A N 1
ATOM 726 C CA . GLN A 1 88 ? -5.945 3.473 13.588 1.00 91.12 88 GLN A CA 1
ATOM 727 C C . GLN A 1 88 ? -6.983 2.876 14.547 1.00 91.12 88 GLN A C 1
ATOM 729 O O . GLN A 1 88 ? -7.846 3.586 15.070 1.00 91.12 88 GLN A O 1
ATOM 734 N N . LYS A 1 89 ? -6.889 1.574 14.833 1.00 90.94 89 LYS A N 1
ATOM 735 C CA . LYS A 1 89 ? -7.761 0.894 15.796 1.00 90.94 89 LYS A CA 1
ATOM 736 C C . LYS A 1 89 ? -7.594 1.468 17.203 1.00 90.94 89 LYS A C 1
ATOM 738 O O . LYS A 1 89 ? -8.592 1.795 17.844 1.00 90.94 89 LYS A O 1
ATOM 743 N N . ASN A 1 90 ? -6.358 1.640 17.663 1.00 90.56 90 ASN A N 1
ATOM 744 C CA . ASN A 1 90 ? -6.066 2.174 18.992 1.00 90.56 90 ASN A CA 1
ATOM 745 C C . ASN A 1 90 ? -6.562 3.619 19.148 1.00 90.56 90 ASN A C 1
ATOM 747 O O . ASN A 1 90 ? -7.165 3.955 20.165 1.00 90.56 90 ASN A O 1
ATOM 751 N N . GLN A 1 91 ? -6.405 4.454 18.116 1.00 88.19 91 GLN A N 1
ATOM 752 C CA . GLN A 1 91 ? -6.948 5.815 18.098 1.00 88.19 91 GLN A CA 1
ATOM 753 C C . GLN A 1 91 ? -8.481 5.834 18.162 1.00 88.19 91 GLN A C 1
ATOM 755 O O . GLN A 1 91 ? -9.052 6.628 18.910 1.00 88.19 91 GLN A O 1
ATOM 760 N N . ARG A 1 92 ? -9.165 4.940 17.434 1.00 86.88 92 ARG A N 1
ATOM 761 C CA . ARG A 1 92 ? -10.632 4.810 17.508 1.00 86.88 92 ARG A CA 1
ATOM 762 C C . ARG A 1 92 ? -11.097 4.398 18.902 1.00 86.88 92 ARG A C 1
ATOM 764 O O . ARG A 1 92 ? -12.042 4.984 19.421 1.00 86.88 92 ARG A O 1
ATOM 771 N N . LEU A 1 93 ? -10.429 3.423 19.518 1.00 88.06 93 LEU A N 1
ATOM 772 C CA . LEU A 1 93 ? -10.745 2.980 20.878 1.00 88.06 93 LEU A CA 1
ATOM 773 C C . LEU A 1 93 ? -10.540 4.102 21.901 1.00 88.06 93 LEU A C 1
ATOM 775 O O . LEU A 1 93 ? -11.407 4.313 22.747 1.00 88.06 93 LEU A O 1
ATOM 779 N N . ALA A 1 94 ? -9.445 4.858 21.790 1.00 86.31 94 ALA A N 1
ATOM 780 C CA . ALA A 1 94 ? -9.186 6.009 22.649 1.00 86.31 94 ALA A CA 1
ATOM 781 C C . ALA A 1 94 ? -10.269 7.091 22.504 1.00 86.31 94 ALA A C 1
ATOM 783 O O . ALA A 1 94 ? -10.750 7.618 23.506 1.00 86.31 94 ALA A O 1
ATOM 784 N N . TRP A 1 95 ? -10.712 7.373 21.274 1.00 83.12 95 TRP A N 1
ATOM 785 C CA . TRP A 1 95 ? -11.812 8.306 21.024 1.00 83.12 95 TRP A CA 1
ATOM 786 C C . TRP A 1 95 ? -13.131 7.853 21.653 1.00 83.12 95 TRP A C 1
ATOM 788 O O . TRP A 1 95 ? -13.806 8.652 22.302 1.00 83.12 95 TRP A O 1
ATOM 798 N N . ILE A 1 96 ? -13.484 6.574 21.505 1.00 83.75 96 ILE A N 1
ATOM 799 C CA . ILE A 1 96 ? -14.688 6.004 22.124 1.00 83.75 96 ILE A CA 1
ATOM 800 C C . ILE A 1 96 ? -14.599 6.110 23.651 1.00 83.75 96 ILE A C 1
ATOM 802 O O . ILE A 1 96 ? -15.537 6.589 24.285 1.00 83.75 96 ILE A O 1
ATOM 806 N N . ALA A 1 97 ? -13.460 5.734 24.240 1.00 80.75 97 ALA A N 1
ATOM 807 C CA . ALA A 1 97 ? -13.243 5.812 25.682 1.00 80.75 97 ALA A CA 1
ATOM 808 C C . ALA A 1 97 ? -13.354 7.253 26.212 1.00 80.75 97 ALA A C 1
ATOM 810 O O . ALA A 1 97 ? -13.967 7.475 27.258 1.00 80.75 97 ALA A O 1
ATOM 811 N N . ALA A 1 98 ? -12.826 8.237 25.478 1.00 79.56 98 ALA A N 1
ATOM 812 C CA . ALA A 1 98 ? -12.941 9.649 25.835 1.00 79.56 98 AL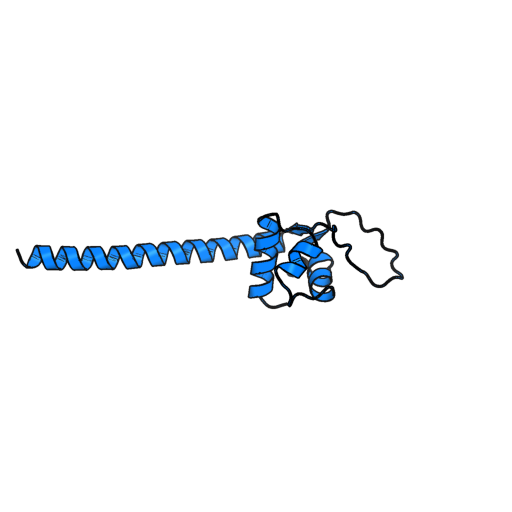A A CA 1
ATOM 813 C C . ALA A 1 98 ? -14.408 10.115 25.871 1.00 79.56 98 ALA A C 1
ATOM 815 O O . ALA A 1 98 ? -14.828 10.752 26.837 1.00 79.56 98 ALA A O 1
ATOM 816 N N . ILE A 1 99 ? -15.211 9.739 24.868 1.00 81.44 99 ILE A N 1
ATOM 817 C CA . ILE A 1 99 ? -16.648 10.058 24.829 1.00 81.44 99 ILE A CA 1
ATOM 818 C C . ILE A 1 99 ? -17.388 9.375 25.990 1.00 81.44 99 ILE A C 1
ATOM 820 O O . ILE A 1 99 ? -18.189 10.015 26.674 1.00 81.44 99 ILE A O 1
ATOM 824 N N . SER A 1 100 ? -17.101 8.099 26.266 1.00 72.88 100 SER A N 1
ATOM 825 C CA . SER A 1 100 ? -17.709 7.378 27.392 1.00 72.88 100 SER A CA 1
ATOM 826 C C . SER A 1 100 ? -17.365 8.002 28.751 1.00 72.88 100 SER A C 1
ATOM 828 O O . SER A 1 100 ? -18.240 8.100 29.612 1.00 72.88 100 SER A O 1
ATOM 830 N N . GLY A 1 101 ? -16.133 8.483 28.945 1.00 64.25 101 GLY A N 1
ATOM 831 C CA . GLY A 1 101 ? -15.723 9.182 30.168 1.00 64.25 101 GLY A CA 1
ATOM 832 C C . GLY A 1 101 ? -16.490 10.489 30.411 1.00 64.25 101 GLY A C 1
ATOM 833 O O . GLY A 1 101 ? -16.865 10.793 31.548 1.00 64.25 101 GLY A O 1
ATOM 834 N N . ILE A 1 102 ? -16.801 11.234 29.345 1.00 72.00 102 ILE A N 1
ATOM 835 C CA . ILE A 1 102 ? -17.622 12.455 29.422 1.00 72.00 102 ILE A CA 1
ATOM 836 C C . ILE A 1 102 ? -19.056 12.123 29.872 1.00 72.00 102 ILE A C 1
ATOM 838 O O . ILE A 1 102 ? -19.607 12.788 30.746 1.00 72.00 102 ILE A O 1
ATOM 842 N N . ILE A 1 103 ? -19.661 11.057 29.342 1.00 68.00 103 ILE A N 1
ATOM 843 C CA . ILE A 1 103 ? -21.021 10.647 29.741 1.00 68.00 103 ILE A CA 1
ATOM 844 C C . ILE A 1 103 ? -21.056 10.187 31.209 1.00 68.00 103 ILE A C 1
ATOM 846 O O . ILE A 1 103 ? -21.973 10.541 31.958 1.00 68.00 103 ILE A O 1
ATOM 850 N N . ALA A 1 104 ? -20.048 9.425 31.646 1.00 62.44 104 ALA A N 1
ATOM 851 C CA . ALA A 1 104 ? -19.962 8.924 33.017 1.00 62.44 104 ALA A CA 1
ATOM 852 C C . ALA A 1 104 ? -19.833 10.058 34.050 1.00 62.44 104 ALA A C 1
ATOM 854 O O . ALA A 1 104 ? -20.480 10.022 35.098 1.00 62.44 104 ALA A O 1
ATOM 855 N N . THR A 1 105 ? -19.050 11.096 33.744 1.00 67.44 105 THR A N 1
ATOM 856 C CA . THR A 1 105 ? -18.889 12.260 34.631 1.00 67.44 105 THR A CA 1
ATOM 857 C C . THR A 1 105 ? -20.176 13.078 34.757 1.00 67.44 105 THR A C 1
ATOM 859 O O . THR A 1 105 ? -20.556 13.424 35.875 1.00 67.44 105 THR A O 1
ATOM 862 N N . ILE A 1 106 ? -20.912 13.302 33.663 1.00 68.50 106 ILE A N 1
ATOM 863 C CA . ILE A 1 106 ? -22.215 13.996 33.696 1.00 68.50 106 ILE A CA 1
ATOM 864 C C . ILE A 1 106 ? -23.243 13.207 34.521 1.00 68.50 106 ILE A C 1
ATOM 866 O O . ILE A 1 106 ? -23.952 13.780 35.348 1.00 68.50 106 ILE A O 1
ATOM 870 N N . THR A 1 107 ? -23.295 11.884 34.340 1.00 66.94 107 THR A N 1
ATOM 871 C CA . THR A 1 107 ? -24.226 11.013 35.078 1.00 66.94 107 THR A CA 1
ATOM 872 C C . THR A 1 107 ? -23.918 11.005 36.579 1.00 66.94 107 THR A C 1
ATOM 874 O O . THR A 1 107 ? -24.835 11.059 37.395 1.00 66.94 107 THR A O 1
ATOM 877 N N . SER A 1 108 ? -22.633 11.000 36.951 1.00 58.91 108 SER A N 1
ATOM 878 C CA . SER A 1 108 ? -22.192 11.059 38.351 1.00 58.91 108 SER A CA 1
ATOM 879 C C . SER A 1 108 ? -22.589 12.376 39.034 1.00 58.91 108 SER A C 1
ATOM 881 O O . SER A 1 108 ? -23.132 12.362 40.138 1.00 58.91 108 SER A O 1
ATOM 883 N N . VAL A 1 109 ? -22.414 13.520 38.358 1.00 68.38 109 VAL A N 1
ATOM 884 C CA . VAL A 1 109 ? -22.831 14.834 38.888 1.00 68.38 109 VAL A CA 1
ATOM 885 C C . VAL A 1 109 ? -24.353 14.923 39.038 1.00 68.38 109 VAL A C 1
ATOM 887 O O . VAL A 1 109 ? -24.839 15.412 40.054 1.00 68.38 109 VAL A O 1
ATOM 890 N N . ALA A 1 110 ? -25.118 14.410 38.070 1.00 65.88 110 ALA A N 1
ATOM 891 C CA . ALA A 1 110 ? -26.579 14.385 38.152 1.00 65.88 110 ALA A CA 1
ATOM 892 C C . ALA A 1 110 ? -27.097 13.484 39.290 1.00 65.88 110 ALA A C 1
ATOM 894 O O . ALA A 1 110 ? -28.098 13.815 39.921 1.00 65.88 110 ALA A O 1
ATOM 895 N N . ALA A 1 111 ? -26.415 12.368 39.570 1.00 65.94 111 ALA A N 1
ATOM 896 C CA . ALA A 1 111 ? -26.752 11.475 40.677 1.00 65.94 111 ALA A CA 1
ATOM 897 C C . ALA A 1 111 ? -26.426 12.076 42.055 1.00 65.94 111 ALA A C 1
ATOM 899 O O . ALA A 1 111 ? -27.135 11.793 43.012 1.00 65.94 111 ALA A O 1
ATOM 900 N N . LEU A 1 112 ? -25.385 12.910 42.157 1.00 67.75 112 LEU A N 1
ATOM 901 C CA . LEU A 1 112 ? -25.009 13.615 43.391 1.00 67.75 112 LEU A CA 1
ATOM 902 C C . LEU A 1 112 ? -25.906 14.823 43.713 1.00 67.75 112 LEU A C 1
ATOM 904 O O . LEU A 1 112 ? -25.941 15.262 44.859 1.00 67.75 112 LEU A O 1
ATOM 908 N N . LEU A 1 113 ? -26.604 15.379 42.718 1.00 68.62 113 LEU A N 1
ATOM 909 C CA . LEU A 1 113 ? -27.513 16.527 42.867 1.00 68.62 113 LEU A CA 1
ATOM 910 C C . LEU A 1 113 ? -28.982 16.126 43.111 1.00 68.62 113 LEU A C 1
ATOM 912 O O . LEU A 1 113 ? -29.855 16.996 43.112 1.00 68.62 113 LEU A O 1
ATOM 916 N N . ARG A 1 114 ? -29.260 14.832 43.299 1.00 50.84 114 ARG A N 1
ATOM 917 C CA . ARG A 1 114 ? -30.583 14.280 43.611 1.00 50.84 114 ARG A CA 1
ATOM 918 C C . ARG A 1 114 ? -30.622 13.753 45.0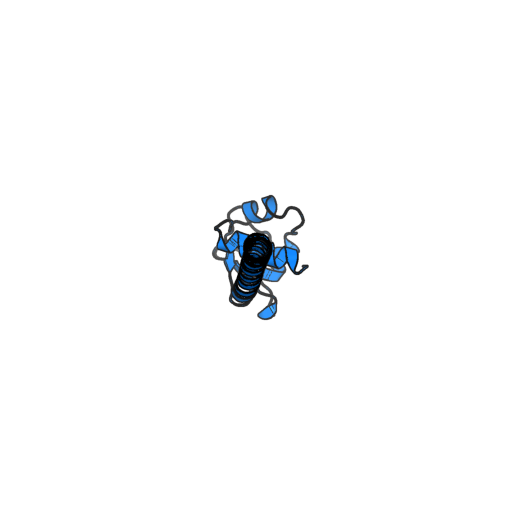40 1.00 50.84 114 ARG A C 1
ATOM 920 O O . ARG A 1 114 ? -31.693 13.907 45.664 1.00 50.84 114 ARG A O 1
#

Secondary structure (DSSP, 8-state):
--HHHHHHHHHHHHTT--BHHHHHHH-TT--HHHHHHHHH-SSTTT--EEE-S-----TTS-----TT-BEEE-HHHHHHHHHHHHHHHHHHHHHHHHHHHHHHHHHHHHHHT-

Sequence (114 aa):
MNTQTKEKLVSLVASGTDTYEQILRAIPELTENALYYVTHSHLDEERLLSQITPTRYSPEEEHHFLPDDRFELDDAGKDILYHYQERQKNQRLAWIAAISGIIATITSVAALLR